Protein AF-A0A524PWJ3-F1 (afdb_monomer_lite)

Radius of gyration: 21.87 Å; chains: 1; bounding box: 54×39×47 Å

pLDDT: mean 86.95, std 14.65, range [44.66, 98.62]

Structure (mmCIF, N/CA/C/O backbone):
data_AF-A0A524PWJ3-F1
#
_entry.id   AF-A0A524PWJ3-F1
#
loop_
_atom_site.group_PDB
_atom_site.id
_atom_site.type_symbol
_atom_site.label_atom_id
_atom_site.label_alt_id
_atom_site.label_comp_id
_atom_site.label_asym_id
_atom_site.label_entity_id
_atom_site.label_seq_id
_atom_site.pdbx_PDB_ins_code
_atom_site.Cartn_x
_atom_site.Cartn_y
_atom_site.Cartn_z
_atom_site.occupancy
_atom_site.B_iso_or_equiv
_atom_site.auth_seq_id
_atom_site.auth_comp_id
_atom_site.auth_asym_id
_atom_site.auth_atom_id
_atom_site.pdbx_PDB_model_num
ATOM 1 N N . MET A 1 1 ? 40.128 -27.915 -6.429 1.00 51.34 1 MET A N 1
ATOM 2 C CA . MET A 1 1 ? 39.647 -26.711 -7.150 1.00 51.34 1 MET A CA 1
ATOM 3 C C . MET A 1 1 ? 38.345 -27.078 -7.857 1.00 51.34 1 MET A C 1
ATOM 5 O O . MET A 1 1 ? 38.313 -28.138 -8.468 1.00 51.34 1 MET A O 1
ATOM 9 N N . LYS A 1 2 ? 37.255 -26.304 -7.714 1.00 50.03 2 LYS A N 1
ATOM 10 C CA . LYS A 1 2 ? 35.958 -26.657 -8.335 1.00 50.03 2 LYS A CA 1
ATOM 11 C C . LYS A 1 2 ? 36.101 -26.631 -9.875 1.00 50.03 2 LYS A C 1
ATOM 13 O O . LYS A 1 2 ? 36.746 -25.709 -10.367 1.00 50.03 2 LYS A O 1
ATOM 18 N N . PRO A 1 3 ? 35.494 -27.553 -10.647 1.00 57.03 3 PRO A N 1
ATOM 19 C CA . PRO A 1 3 ? 35.676 -27.654 -12.110 1.00 57.03 3 PRO A CA 1
ATOM 20 C C . PRO A 1 3 ? 35.450 -26.336 -12.874 1.00 57.03 3 PRO A C 1
ATOM 22 O O . PRO A 1 3 ? 36.140 -26.020 -13.840 1.00 57.03 3 PRO A O 1
ATOM 25 N N . ILE A 1 4 ? 34.529 -25.513 -12.368 1.00 59.56 4 ILE A N 1
ATOM 26 C CA . ILE A 1 4 ? 34.172 -24.189 -12.893 1.00 59.56 4 ILE A CA 1
ATOM 27 C C . ILE A 1 4 ? 35.329 -23.176 -12.803 1.00 59.56 4 ILE A C 1
ATOM 29 O O . ILE A 1 4 ? 35.424 -22.276 -13.634 1.00 59.56 4 ILE A O 1
ATOM 33 N N . GLU A 1 5 ? 36.217 -23.290 -11.815 1.00 59.16 5 GLU A N 1
ATOM 34 C CA . GLU A 1 5 ? 37.383 -22.403 -11.683 1.00 59.16 5 GLU A CA 1
ATOM 35 C C . GLU A 1 5 ? 38.466 -22.702 -12.723 1.00 59.16 5 GLU A C 1
ATOM 37 O O . GLU A 1 5 ? 39.086 -21.778 -13.246 1.00 59.16 5 GLU A O 1
ATOM 42 N N . MET A 1 6 ? 38.645 -23.974 -13.085 1.00 60.97 6 MET A N 1
ATOM 43 C CA . MET A 1 6 ? 39.645 -24.389 -14.070 1.00 60.97 6 MET A CA 1
ATOM 44 C C . MET A 1 6 ? 39.285 -23.899 -15.481 1.00 60.97 6 MET A C 1
ATOM 46 O O . MET A 1 6 ? 40.143 -23.397 -16.208 1.00 60.97 6 MET A O 1
ATOM 50 N N . ALA A 1 7 ? 37.998 -23.956 -15.840 1.00 62.03 7 ALA A N 1
ATOM 51 C CA . ALA A 1 7 ? 37.494 -23.494 -17.134 1.00 62.03 7 ALA A CA 1
ATOM 52 C C . ALA A 1 7 ? 37.661 -21.973 -17.334 1.00 62.03 7 ALA A C 1
ATOM 54 O O . ALA A 1 7 ? 37.952 -21.511 -18.436 1.00 62.03 7 ALA A O 1
ATOM 55 N N . LYS A 1 8 ? 37.560 -21.173 -16.262 1.00 57.22 8 LYS A N 1
ATOM 56 C CA . LYS A 1 8 ? 37.677 -19.699 -16.308 1.00 57.22 8 LYS A CA 1
ATOM 57 C C . LYS A 1 8 ? 39.069 -19.183 -16.688 1.00 57.22 8 LYS A C 1
ATOM 59 O O . LYS A 1 8 ? 39.196 -17.993 -16.993 1.00 57.22 8 LYS A O 1
ATOM 64 N N . ARG A 1 9 ? 40.094 -20.042 -16.646 1.00 64.56 9 ARG A N 1
ATOM 65 C CA . ARG A 1 9 ? 41.490 -19.711 -16.973 1.00 64.56 9 ARG A CA 1
ATOM 66 C C . ARG A 1 9 ? 41.766 -19.699 -18.480 1.00 64.56 9 ARG A C 1
ATOM 68 O O . ARG A 1 9 ? 42.665 -18.987 -18.910 1.00 64.56 9 ARG A O 1
ATOM 75 N N . PHE A 1 10 ? 40.968 -20.426 -19.262 1.00 75.81 10 PHE A N 1
ATOM 76 C CA . PHE A 1 10 ? 41.132 -20.567 -20.714 1.00 75.81 10 PHE A CA 1
ATOM 77 C C . PHE A 1 10 ? 40.138 -19.728 -21.531 1.00 75.81 10 PHE A C 1
ATOM 79 O O . PHE A 1 10 ? 40.238 -19.675 -22.752 1.00 75.81 10 PHE A O 1
ATOM 86 N N . VAL A 1 11 ? 39.191 -19.043 -20.879 1.00 72.12 11 VAL A N 1
ATOM 87 C CA . VAL A 1 11 ? 38.227 -18.167 -21.559 1.00 72.12 11 VAL A CA 1
ATOM 88 C C . VAL A 1 11 ? 38.820 -16.760 -21.717 1.00 72.12 11 VAL A C 1
ATOM 90 O O . VAL A 1 11 ? 39.144 -16.128 -20.703 1.00 72.12 11 VAL A O 1
ATOM 93 N N . PRO A 1 12 ? 38.919 -16.222 -22.950 1.00 82.12 12 PRO A N 1
ATOM 94 C CA . PRO A 1 12 ? 39.394 -14.867 -23.198 1.00 82.12 12 PRO A CA 1
ATOM 95 C C . PRO A 1 12 ? 38.648 -13.833 -22.353 1.00 82.12 12 PRO A C 1
ATOM 97 O O . PRO A 1 12 ? 37.421 -13.864 -22.225 1.00 82.12 12 PRO A O 1
ATOM 100 N N . ARG A 1 13 ? 39.394 -12.873 -21.797 1.00 70.00 13 ARG A N 1
ATOM 101 C CA . ARG A 1 13 ? 38.875 -11.827 -20.903 1.00 70.00 13 ARG A CA 1
ATOM 102 C C . ARG A 1 13 ? 37.600 -11.124 -21.424 1.00 70.00 13 ARG A C 1
ATOM 104 O O . ARG A 1 13 ? 36.682 -10.997 -20.615 1.00 70.00 13 ARG A O 1
ATOM 111 N N . PRO A 1 14 ? 37.466 -10.732 -22.712 1.00 72.44 14 PRO A N 1
ATOM 112 C CA . PRO A 1 14 ? 36.233 -10.106 -23.207 1.00 72.44 14 PRO A CA 1
ATOM 113 C C . PRO A 1 14 ? 35.028 -11.061 -23.211 1.00 72.44 14 PRO A C 1
ATOM 115 O O . PRO A 1 14 ? 33.937 -10.663 -22.808 1.00 72.44 14 PRO A O 1
ATOM 118 N N . ILE A 1 15 ? 35.230 -12.337 -23.556 1.00 74.75 15 ILE A N 1
ATOM 119 C CA . ILE A 1 15 ? 34.180 -13.370 -23.533 1.00 74.75 15 ILE A CA 1
ATOM 120 C C . ILE A 1 15 ? 33.740 -13.639 -22.094 1.00 74.75 15 ILE A C 1
ATOM 122 O O . ILE A 1 15 ? 32.549 -13.716 -21.813 1.00 74.75 15 ILE A O 1
ATOM 126 N N . ARG A 1 16 ? 34.686 -13.699 -21.151 1.00 69.62 16 ARG A N 1
ATOM 127 C CA . ARG A 1 16 ? 34.387 -13.862 -19.722 1.00 69.62 16 ARG A CA 1
ATOM 128 C C . ARG A 1 16 ? 33.617 -12.670 -19.153 1.00 69.62 16 ARG A C 1
ATOM 130 O O . ARG A 1 16 ? 32.727 -12.865 -18.333 1.00 69.62 16 ARG A O 1
ATOM 137 N N . VAL A 1 17 ? 33.951 -11.445 -19.565 1.00 69.12 17 VAL A N 1
ATOM 138 C CA . VAL A 1 17 ? 33.231 -10.229 -19.155 1.00 69.12 17 VAL A CA 1
AT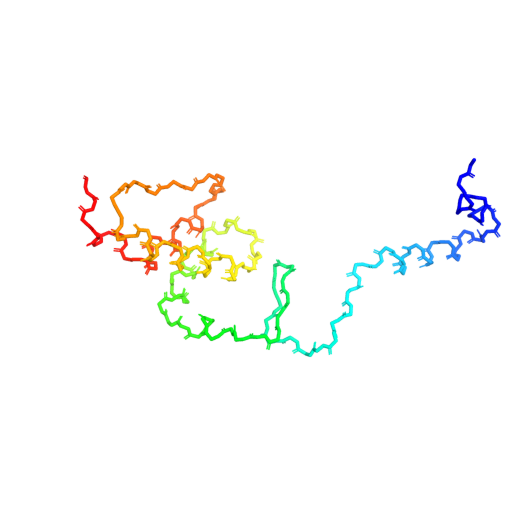OM 139 C C . VAL A 1 17 ? 31.815 -10.229 -19.721 1.00 69.12 17 VAL A C 1
ATOM 141 O O . VAL A 1 17 ? 30.887 -9.979 -18.963 1.00 69.12 17 VAL A O 1
ATOM 144 N N . LEU A 1 18 ? 31.627 -10.567 -20.999 1.00 72.12 18 LEU A N 1
ATOM 145 C CA . LEU A 1 18 ? 30.303 -10.642 -21.622 1.00 72.12 18 LEU A CA 1
ATOM 146 C C . LEU A 1 18 ? 29.449 -11.768 -21.025 1.00 72.12 18 LEU A C 1
ATOM 148 O O . LEU A 1 18 ? 28.308 -11.526 -20.645 1.00 72.12 18 LEU A O 1
ATOM 152 N N . ALA A 1 19 ? 30.017 -12.965 -20.865 1.00 69.38 19 ALA A N 1
ATOM 153 C CA . ALA A 1 19 ? 29.355 -14.094 -20.226 1.00 69.38 19 ALA A CA 1
ATOM 154 C C . ALA A 1 19 ? 28.982 -13.758 -18.782 1.00 69.38 19 ALA A C 1
ATOM 156 O O . ALA A 1 19 ? 27.846 -13.980 -18.408 1.00 69.38 19 ALA A O 1
ATOM 157 N N . ASN A 1 20 ? 29.868 -13.137 -17.995 1.00 61.34 20 ASN A N 1
ATOM 158 C CA . ASN A 1 20 ? 29.518 -12.654 -16.658 1.00 61.34 20 ASN A CA 1
ATOM 159 C C . ASN A 1 20 ? 28.485 -11.526 -16.700 1.00 61.34 20 ASN A C 1
ATOM 161 O O . ASN A 1 20 ? 27.695 -11.430 -15.782 1.00 61.34 20 ASN A O 1
ATOM 165 N N . LYS A 1 21 ? 28.456 -10.667 -17.721 1.00 62.34 21 LYS A N 1
ATOM 166 C CA . LYS A 1 21 ? 27.448 -9.602 -17.851 1.00 62.34 21 LYS A CA 1
ATOM 167 C C . LYS A 1 21 ? 26.069 -10.170 -18.210 1.00 62.34 21 LYS A C 1
ATOM 169 O O . LYS A 1 21 ? 25.071 -9.629 -17.756 1.00 62.34 21 LYS A O 1
ATOM 174 N N . LEU A 1 22 ? 26.029 -11.274 -18.960 1.00 64.88 22 LEU A N 1
ATOM 175 C CA . LEU A 1 22 ? 24.824 -12.040 -19.295 1.00 64.88 22 LEU A CA 1
ATOM 176 C C . LEU A 1 22 ? 24.385 -12.959 -18.139 1.00 64.88 22 LEU A C 1
ATOM 178 O O . LEU A 1 22 ? 23.216 -12.967 -17.782 1.00 64.88 22 LEU A O 1
ATOM 182 N N . LEU A 1 23 ? 25.311 -13.662 -17.485 1.00 61.75 23 LEU A N 1
ATOM 183 C CA . LEU A 1 23 ? 25.065 -14.521 -16.316 1.00 61.75 23 LEU A CA 1
ATOM 184 C C . LEU A 1 23 ? 24.768 -13.717 -15.040 1.00 61.75 23 LEU A C 1
ATOM 186 O O . LEU A 1 23 ? 23.982 -14.168 -14.217 1.00 61.75 23 LEU A O 1
ATOM 190 N N . ASN A 1 24 ? 25.355 -12.525 -14.880 1.00 55.88 24 ASN A N 1
ATOM 191 C CA . ASN A 1 24 ? 25.012 -11.564 -13.821 1.00 55.88 24 ASN A CA 1
ATOM 192 C C . ASN A 1 24 ? 23.929 -10.577 -14.263 1.00 55.88 24 ASN A C 1
ATOM 194 O O . ASN A 1 24 ? 23.620 -9.641 -13.518 1.00 55.88 24 ASN A O 1
ATOM 198 N N . SER A 1 25 ? 23.353 -10.739 -15.458 1.00 56.56 25 SER A N 1
ATOM 199 C CA . SER A 1 25 ? 22.150 -9.988 -15.770 1.00 56.56 25 SER A CA 1
ATOM 200 C C . SER A 1 25 ? 21.068 -10.509 -14.828 1.00 56.56 25 SER A C 1
ATOM 202 O O . SER A 1 25 ? 20.746 -11.693 -14.810 1.00 56.56 25 SER A O 1
ATOM 204 N N . ARG A 1 26 ? 20.502 -9.624 -14.002 1.00 68.44 26 ARG A N 1
ATOM 205 C CA . ARG A 1 26 ? 19.317 -9.906 -13.171 1.00 68.44 26 ARG A CA 1
ATOM 206 C C . ARG A 1 26 ? 18.062 -10.112 -14.036 1.00 68.44 26 ARG A C 1
ATOM 208 O O . ARG A 1 26 ? 16.954 -9.816 -13.598 1.00 68.44 26 ARG A O 1
ATOM 215 N N . LEU A 1 27 ? 18.241 -10.548 -15.281 1.00 71.56 27 LEU A N 1
ATOM 216 C CA . LEU A 1 27 ? 17.186 -10.779 -16.236 1.00 71.56 27 LEU A CA 1
ATOM 217 C C . LEU A 1 27 ? 16.403 -11.998 -15.760 1.00 71.56 27 LEU A C 1
ATOM 219 O O . LEU A 1 27 ? 16.899 -13.123 -15.763 1.00 71.56 27 LEU A O 1
ATOM 223 N N . ARG A 1 28 ? 15.175 -11.753 -15.311 1.00 74.06 28 ARG A N 1
ATOM 224 C CA . ARG A 1 28 ? 14.206 -12.803 -15.023 1.00 74.06 28 ARG A CA 1
ATOM 225 C C . ARG A 1 28 ? 13.194 -12.816 -16.154 1.00 74.06 28 ARG A C 1
ATOM 227 O O . ARG A 1 28 ? 12.579 -11.794 -16.439 1.00 74.06 28 ARG A O 1
ATOM 234 N N . ILE A 1 29 ? 13.054 -13.967 -16.800 1.00 82.56 29 ILE A N 1
ATOM 235 C CA . ILE A 1 29 ? 12.025 -14.194 -17.811 1.00 82.56 29 ILE A CA 1
ATOM 236 C C . ILE A 1 29 ? 10.767 -14.643 -17.069 1.00 82.56 29 ILE A C 1
ATOM 238 O O . ILE A 1 29 ? 10.811 -15.619 -16.319 1.00 82.56 29 ILE A O 1
ATOM 242 N N . LEU A 1 30 ? 9.666 -13.918 -17.251 1.00 84.69 30 LEU A N 1
ATOM 243 C CA . LEU A 1 30 ? 8.354 -14.328 -16.758 1.00 84.69 30 LEU A CA 1
ATOM 244 C C . LEU A 1 30 ? 7.648 -15.130 -17.860 1.00 84.69 30 LEU A C 1
ATOM 246 O O . LEU A 1 30 ? 7.631 -14.676 -19.003 1.00 84.69 30 LEU A O 1
ATOM 250 N N . PRO A 1 31 ? 7.047 -16.293 -17.553 1.00 88.94 31 PRO A N 1
ATOM 251 C CA . PRO A 1 31 ? 6.341 -17.103 -18.548 1.00 88.94 31 PRO A CA 1
ATOM 252 C C . PRO A 1 31 ? 4.947 -16.549 -18.904 1.00 88.94 31 PRO A C 1
ATOM 254 O O . PRO A 1 31 ? 4.187 -17.208 -19.605 1.00 88.94 31 PRO A O 1
ATOM 257 N N . PHE A 1 32 ? 4.595 -15.359 -18.410 1.00 88.81 32 PHE A N 1
ATOM 258 C CA . PHE A 1 32 ? 3.310 -14.692 -18.612 1.00 88.81 32 PHE A CA 1
ATOM 259 C C . PHE A 1 32 ? 3.491 -13.163 -18.640 1.00 88.81 32 PHE A C 1
ATOM 261 O O . PHE A 1 32 ? 4.448 -12.653 -18.045 1.00 88.81 32 PHE A O 1
ATOM 268 N N . PRO A 1 33 ? 2.573 -12.412 -19.277 1.00 90.00 33 PRO A N 1
ATOM 269 C CA . PRO A 1 33 ? 2.523 -10.960 -19.144 1.00 90.00 33 PRO A CA 1
ATOM 270 C C . PRO A 1 33 ? 2.000 -10.584 -17.743 1.00 90.00 33 PRO A C 1
ATOM 272 O O . PRO A 1 33 ? 0.887 -10.976 -17.389 1.00 90.00 33 PRO A O 1
ATOM 275 N N . PRO A 1 34 ? 2.774 -9.871 -16.906 1.00 93.56 34 PRO A N 1
ATOM 276 C CA . PRO A 1 34 ? 2.321 -9.518 -15.567 1.00 93.56 34 PRO A CA 1
ATOM 277 C C . PRO A 1 34 ? 1.279 -8.393 -15.609 1.00 93.56 34 PRO A C 1
ATOM 279 O O . PRO A 1 34 ? 1.445 -7.417 -16.338 1.00 93.56 34 PRO A O 1
ATOM 282 N N . VAL A 1 35 ? 0.253 -8.494 -14.763 1.00 94.75 35 VAL A N 1
ATOM 283 C CA . VAL A 1 35 ? -0.690 -7.392 -14.491 1.00 94.75 35 VAL A CA 1
ATOM 284 C C . VAL A 1 35 ? -0.165 -6.456 -13.396 1.00 94.75 35 VAL A C 1
ATOM 286 O O . VAL A 1 35 ? -0.507 -5.279 -13.359 1.00 94.75 35 VAL A O 1
ATOM 289 N N . TYR A 1 36 ? 0.737 -6.953 -12.542 1.00 95.88 36 TYR A N 1
ATOM 290 C CA . TYR A 1 36 ? 1.462 -6.177 -11.537 1.00 95.88 36 TYR A CA 1
ATOM 291 C C . TYR A 1 36 ? 2.965 -6.444 -11.651 1.00 95.88 36 TYR A C 1
ATOM 293 O O . TYR A 1 36 ? 3.364 -7.605 -11.714 1.00 95.88 36 TYR A O 1
ATOM 301 N N . CYS A 1 37 ? 3.803 -5.400 -11.636 1.00 94.25 37 CYS A N 1
ATOM 302 C CA . CYS A 1 37 ? 5.266 -5.529 -11.646 1.00 94.25 37 CYS A CA 1
ATOM 303 C C . CYS A 1 37 ? 5.949 -4.341 -10.945 1.00 94.25 37 CYS A C 1
ATOM 305 O O . CYS A 1 37 ? 6.280 -3.341 -11.585 1.00 94.25 37 CYS A O 1
ATOM 307 N N . GLN A 1 38 ? 6.158 -4.432 -9.630 1.00 94.12 38 GLN A N 1
ATOM 308 C CA . GLN A 1 38 ? 6.818 -3.396 -8.821 1.00 94.12 38 GLN A CA 1
ATOM 309 C C . GLN A 1 38 ? 7.521 -4.017 -7.609 1.00 94.12 38 GLN A C 1
ATOM 311 O O . GLN A 1 38 ? 7.136 -5.091 -7.156 1.00 94.12 38 GLN A O 1
ATOM 316 N N . ASP A 1 39 ? 8.524 -3.324 -7.059 1.00 92.00 39 ASP A N 1
ATOM 317 C CA . ASP A 1 39 ? 9.180 -3.686 -5.787 1.00 92.00 39 ASP A CA 1
ATOM 318 C C . ASP A 1 39 ? 9.672 -5.146 -5.720 1.00 92.00 39 ASP A C 1
ATOM 320 O O . ASP A 1 39 ? 9.521 -5.845 -4.723 1.00 92.00 39 ASP A O 1
ATOM 324 N N . GLY A 1 40 ? 10.219 -5.649 -6.831 1.00 90.44 40 GLY A N 1
ATOM 325 C CA . GLY A 1 40 ? 10.714 -7.026 -6.916 1.00 90.44 40 GLY A CA 1
ATOM 326 C C . GLY A 1 40 ? 9.629 -8.108 -6.974 1.00 90.44 40 GLY A C 1
ATOM 327 O O . GLY A 1 40 ? 9.975 -9.289 -6.967 1.00 90.44 40 GLY A O 1
ATOM 328 N N . LEU A 1 41 ? 8.351 -7.735 -7.082 1.00 92.81 41 LEU A N 1
ATOM 329 C CA . LEU A 1 41 ? 7.223 -8.646 -7.250 1.00 92.81 41 LEU A CA 1
ATOM 330 C C . LEU A 1 41 ? 6.567 -8.449 -8.620 1.00 92.81 41 LEU A C 1
ATOM 332 O O . LEU A 1 41 ? 6.193 -7.335 -8.988 1.00 92.81 41 LEU A O 1
ATOM 336 N N . ALA A 1 42 ? 6.368 -9.555 -9.336 1.00 94.00 42 ALA A N 1
ATOM 337 C CA . ALA A 1 42 ? 5.540 -9.605 -10.531 1.00 94.00 42 ALA A CA 1
ATOM 338 C C . ALA A 1 42 ? 4.460 -10.683 -10.389 1.00 94.00 42 ALA A C 1
ATOM 340 O O . ALA A 1 42 ? 4.741 -11.772 -9.889 1.00 94.00 42 ALA A O 1
ATOM 341 N N . SER A 1 43 ? 3.237 -10.385 -10.824 1.00 92.75 43 SER A N 1
ATOM 342 C CA . SER A 1 43 ? 2.093 -11.297 -10.735 1.00 92.75 43 SER A CA 1
ATOM 343 C C . SER A 1 43 ? 1.198 -11.162 -11.964 1.00 92.75 43 SER A C 1
ATOM 345 O O . SER A 1 43 ? 0.995 -10.058 -12.467 1.00 92.75 43 SER A O 1
ATOM 347 N N . GLY A 1 44 ? 0.669 -12.290 -12.441 1.00 95.19 44 GLY A N 1
ATOM 348 C CA . GLY A 1 44 ? -0.422 -12.351 -13.421 1.00 95.19 44 GLY A CA 1
ATOM 349 C C . GLY A 1 44 ? -1.807 -12.445 -12.766 1.00 95.19 44 GLY A C 1
ATOM 350 O O . GLY A 1 44 ? -2.808 -12.544 -13.466 1.00 95.19 44 GLY A O 1
ATOM 351 N N . HIS A 1 45 ? -1.868 -12.455 -11.431 1.00 94.31 45 HIS A N 1
ATOM 352 C CA . HIS A 1 45 ? -3.104 -12.563 -10.654 1.00 94.31 45 HIS A CA 1
ATOM 353 C C . HIS A 1 45 ? -3.678 -11.196 -10.282 1.00 94.31 45 HIS A C 1
ATOM 355 O O . HIS A 1 45 ? -2.995 -10.182 -10.391 1.00 94.31 45 HIS A O 1
ATOM 361 N N . ASN A 1 46 ? -4.920 -11.205 -9.789 1.00 94.44 46 ASN A N 1
ATOM 362 C CA . ASN A 1 46 ? -5.693 -10.016 -9.451 1.00 94.44 46 ASN A CA 1
ATOM 363 C C . ASN A 1 46 ? -4.887 -8.941 -8.693 1.00 94.44 46 ASN A C 1
ATOM 365 O O . ASN A 1 46 ? -4.250 -9.222 -7.675 1.00 94.44 46 ASN A O 1
ATOM 369 N N . CYS A 1 47 ? -4.981 -7.702 -9.173 1.00 96.00 47 CYS A N 1
ATOM 370 C CA . CYS A 1 47 ? -4.403 -6.512 -8.559 1.00 96.00 47 CYS A CA 1
ATOM 371 C C . CYS A 1 47 ? -5.412 -5.352 -8.455 1.00 96.00 47 CYS A C 1
ATOM 373 O O . CYS A 1 47 ? -5.003 -4.192 -8.402 1.00 96.00 47 CYS A O 1
ATOM 375 N N . ASP A 1 48 ? -6.716 -5.650 -8.387 1.00 97.00 48 ASP A N 1
ATOM 376 C CA . ASP A 1 48 ? -7.799 -4.653 -8.315 1.00 97.00 48 ASP A CA 1
ATOM 377 C C . ASP A 1 48 ? -7.671 -3.673 -7.141 1.00 97.00 48 ASP A C 1
ATOM 379 O O . ASP A 1 48 ? -8.197 -2.564 -7.199 1.00 97.00 48 ASP A O 1
ATOM 383 N N . PHE A 1 49 ? -6.917 -4.029 -6.094 1.00 96.50 49 PHE A N 1
ATOM 384 C CA . PHE A 1 49 ? -6.613 -3.125 -4.983 1.00 96.50 49 PHE A CA 1
ATOM 385 C C . PHE A 1 49 ? -5.939 -1.818 -5.434 1.00 96.50 49 PHE A C 1
ATOM 387 O O . PHE A 1 49 ? -6.060 -0.807 -4.748 1.00 96.50 49 PHE A O 1
ATOM 394 N N . LEU A 1 50 ? -5.261 -1.803 -6.589 1.00 96.56 50 LEU A N 1
ATOM 395 C CA . LEU A 1 50 ? -4.708 -0.581 -7.184 1.00 96.56 50 LEU A CA 1
ATOM 396 C C . LEU A 1 50 ? -5.792 0.426 -7.600 1.00 96.56 50 LEU A C 1
ATOM 398 O O . LEU A 1 50 ? -5.509 1.619 -7.708 1.00 96.56 50 LEU A O 1
ATOM 402 N N . HIS A 1 51 ? -7.017 -0.043 -7.836 1.00 96.94 51 HIS A N 1
ATOM 403 C CA . HIS A 1 51 ? -8.171 0.770 -8.220 1.00 96.94 51 HIS A CA 1
ATOM 404 C C . HIS A 1 51 ? -9.086 1.109 -7.033 1.00 96.94 51 HIS A C 1
ATOM 406 O O . HIS A 1 51 ? -10.018 1.905 -7.180 1.00 96.94 51 HIS A O 1
ATOM 412 N N . ASP A 1 52 ? -8.821 0.551 -5.850 1.00 98.12 52 ASP A N 1
ATOM 413 C CA . ASP A 1 52 ? -9.542 0.895 -4.630 1.00 98.12 52 ASP A CA 1
ATOM 414 C C . ASP A 1 52 ? -9.222 2.343 -4.223 1.00 98.12 52 ASP A C 1
ATOM 416 O O . ASP A 1 52 ? -8.078 2.708 -3.942 1.00 98.12 52 ASP A O 1
ATOM 420 N N . LYS A 1 53 ? -10.255 3.192 -4.181 1.00 98.31 53 LYS A N 1
ATOM 421 C CA . LYS A 1 53 ? -10.109 4.623 -3.876 1.00 98.31 53 LYS A CA 1
ATOM 422 C C . LYS A 1 53 ? -9.622 4.878 -2.447 1.00 98.31 53 LYS A C 1
ATOM 424 O O . LYS A 1 53 ? -8.872 5.832 -2.232 1.00 98.31 53 LYS A O 1
ATOM 429 N N . LYS A 1 54 ? -10.038 4.053 -1.479 1.00 97.88 54 LYS A N 1
ATOM 430 C CA . LYS A 1 54 ? -9.620 4.167 -0.076 1.00 97.88 54 LYS A CA 1
ATOM 431 C C . LYS A 1 54 ? -8.138 3.826 0.049 1.00 97.88 54 LYS A C 1
ATOM 433 O O . LYS A 1 54 ? -7.384 4.587 0.658 1.00 97.88 54 LYS A O 1
ATOM 438 N N . PHE A 1 55 ? -7.711 2.735 -0.585 1.00 98.56 55 PHE A N 1
ATOM 439 C CA . PHE A 1 55 ? -6.306 2.348 -0.646 1.00 98.56 55 PHE A CA 1
ATOM 440 C C . PHE A 1 55 ? -5.460 3.402 -1.358 1.00 98.56 55 PHE A C 1
ATOM 442 O O . PHE A 1 55 ? -4.455 3.838 -0.802 1.00 98.56 55 PHE A O 1
ATOM 449 N N . ALA A 1 56 ? -5.878 3.865 -2.538 1.00 98.50 56 ALA A N 1
ATOM 450 C CA . ALA A 1 56 ? -5.135 4.860 -3.307 1.00 98.50 56 ALA A CA 1
ATOM 451 C C . ALA A 1 56 ? -4.918 6.163 -2.516 1.00 98.50 56 ALA A C 1
ATOM 453 O O . ALA A 1 56 ? -3.810 6.703 -2.506 1.00 98.50 56 ALA A O 1
ATOM 454 N N . ALA A 1 57 ? -5.944 6.644 -1.806 1.00 98.56 57 ALA A N 1
ATOM 455 C CA . ALA A 1 57 ? -5.841 7.839 -0.970 1.00 98.56 57 ALA A CA 1
ATOM 456 C C . ALA A 1 57 ? -4.881 7.642 0.216 1.00 98.56 57 ALA A C 1
ATOM 458 O O . ALA A 1 57 ? -4.007 8.480 0.451 1.00 98.56 57 ALA A O 1
ATOM 459 N N . ALA A 1 58 ? -5.007 6.525 0.938 1.00 98.50 58 ALA A N 1
ATOM 460 C CA . ALA A 1 58 ? -4.134 6.205 2.063 1.00 98.50 58 ALA A CA 1
ATOM 461 C C . ALA A 1 58 ? -2.674 6.003 1.623 1.00 98.50 58 ALA A C 1
ATOM 463 O O . ALA A 1 58 ? -1.751 6.539 2.241 1.00 98.50 58 ALA A O 1
ATOM 464 N N . TYR A 1 59 ? -2.467 5.282 0.518 1.00 98.62 59 TYR A N 1
ATOM 465 C CA . TYR A 1 59 ? -1.151 5.028 -0.055 1.00 98.62 59 TYR A CA 1
ATOM 466 C C . TYR A 1 59 ? -0.477 6.318 -0.517 1.00 98.62 59 TYR A C 1
ATOM 468 O O . TYR A 1 59 ? 0.704 6.509 -0.242 1.00 98.62 59 TYR A O 1
ATOM 476 N N . LYS A 1 60 ? -1.215 7.231 -1.165 1.00 98.56 60 LYS A N 1
ATOM 477 C CA . LYS A 1 60 ? -0.683 8.539 -1.570 1.00 98.56 60 LYS A CA 1
ATOM 478 C C . LYS A 1 60 ? -0.117 9.301 -0.371 1.00 98.56 60 LYS A C 1
ATOM 480 O O . LYS A 1 60 ? 1.025 9.746 -0.435 1.00 98.56 60 LYS A O 1
ATOM 485 N N . ALA A 1 61 ? -0.870 9.379 0.727 1.00 98.38 61 ALA A N 1
ATOM 486 C CA . ALA A 1 61 ? -0.415 10.053 1.943 1.00 98.38 61 ALA A CA 1
ATOM 487 C C . ALA A 1 61 ? 0.871 9.418 2.504 1.00 98.38 61 ALA A C 1
ATOM 489 O O . ALA A 1 61 ? 1.822 10.120 2.840 1.00 98.38 61 ALA A O 1
ATOM 490 N N . GLY A 1 62 ? 0.935 8.085 2.560 1.00 98.38 62 GLY A N 1
ATOM 491 C CA . GLY A 1 62 ? 2.138 7.379 3.000 1.00 98.38 62 GLY A CA 1
ATOM 492 C C . GLY A 1 62 ? 3.332 7.537 2.056 1.00 98.38 62 GLY A C 1
ATOM 493 O O . GLY A 1 62 ? 4.462 7.706 2.514 1.00 98.38 62 GLY A O 1
ATOM 494 N N . PHE A 1 63 ? 3.106 7.518 0.744 1.00 98.38 63 PHE A N 1
ATOM 495 C CA . PHE A 1 63 ? 4.150 7.672 -0.270 1.00 98.38 63 PHE A CA 1
ATOM 496 C C . PHE A 1 63 ? 4.782 9.069 -0.234 1.00 98.38 63 PHE A C 1
ATOM 498 O O . PHE A 1 63 ? 6.002 9.191 -0.346 1.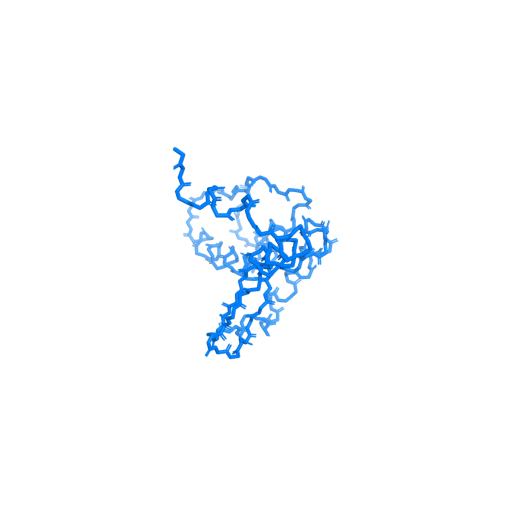00 98.38 63 PHE A O 1
ATOM 505 N N . GLU A 1 64 ? 3.984 10.109 0.019 1.00 98.38 64 GLU A N 1
ATOM 506 C CA . GLU A 1 64 ? 4.441 11.504 0.131 1.00 98.38 64 GLU A CA 1
ATOM 507 C C . GLU A 1 64 ? 5.415 11.745 1.293 1.00 98.38 64 GLU A C 1
ATOM 509 O O . GLU A 1 64 ? 6.205 12.687 1.249 1.00 98.38 64 GLU A O 1
ATOM 514 N N . THR A 1 65 ? 5.466 10.847 2.284 1.00 98.12 65 THR A N 1
ATOM 515 C CA . THR A 1 65 ? 6.520 10.870 3.318 1.00 98.12 65 THR A CA 1
ATOM 516 C C . THR A 1 65 ? 7.922 10.622 2.743 1.00 98.12 65 THR A C 1
ATOM 518 O O . THR A 1 65 ? 8.926 10.894 3.404 1.00 98.12 65 THR A O 1
ATOM 521 N N . ASN A 1 66 ? 8.010 10.083 1.521 1.00 97.31 66 ASN A N 1
ATOM 522 C CA . ASN A 1 66 ? 9.234 9.636 0.862 1.00 97.31 66 ASN A CA 1
ATOM 523 C C . ASN A 1 66 ? 10.003 8.551 1.650 1.00 97.31 66 ASN A C 1
ATOM 525 O O . ASN A 1 66 ? 11.223 8.428 1.538 1.00 97.31 66 ASN A O 1
ATOM 529 N N . SER A 1 67 ? 9.297 7.734 2.444 1.00 96.50 67 SER A N 1
ATOM 530 C CA . SER A 1 67 ? 9.889 6.615 3.204 1.00 96.50 67 SER A CA 1
ATOM 531 C C . SER A 1 67 ? 10.511 5.528 2.320 1.00 96.50 67 SER A C 1
ATOM 533 O O . SER A 1 67 ? 11.381 4.787 2.772 1.00 96.50 67 SER A O 1
ATOM 535 N N . SER A 1 68 ? 10.069 5.419 1.064 1.00 93.31 68 SER A N 1
ATOM 536 C CA . SER A 1 68 ? 10.557 4.441 0.087 1.00 93.31 68 SER A CA 1
ATOM 537 C C . SER A 1 68 ? 11.502 5.038 -0.963 1.00 93.31 68 SER A C 1
ATOM 539 O O . SER A 1 68 ? 11.779 4.380 -1.962 1.00 93.31 68 SER A O 1
ATOM 541 N N . ALA A 1 69 ? 11.999 6.267 -0.761 1.00 94.44 69 ALA A N 1
ATOM 542 C CA . ALA A 1 69 ? 12.904 6.952 -1.693 1.00 94.44 69 ALA A CA 1
ATOM 543 C C . ALA A 1 69 ? 12.390 6.950 -3.152 1.00 94.44 69 ALA A C 1
ATOM 545 O O . ALA A 1 69 ? 13.131 6.664 -4.091 1.00 94.44 69 ALA A O 1
ATOM 546 N N . GLY A 1 70 ? 11.092 7.212 -3.334 1.00 93.69 70 GLY A N 1
ATOM 547 C CA . GLY A 1 70 ? 10.422 7.208 -4.638 1.00 93.69 70 GLY A CA 1
ATOM 548 C C . GLY A 1 70 ? 10.085 5.824 -5.212 1.00 93.69 70 GLY A C 1
ATOM 549 O O . GLY A 1 70 ? 9.436 5.749 -6.252 1.00 93.69 70 GLY A O 1
ATOM 550 N N . VAL A 1 71 ? 10.463 4.722 -4.556 1.00 95.38 71 VAL A N 1
ATOM 551 C CA . VAL A 1 71 ? 10.084 3.369 -4.992 1.00 95.38 71 VAL A CA 1
ATOM 552 C C . VAL A 1 71 ? 8.633 3.089 -4.607 1.00 95.38 71 VAL A C 1
ATOM 554 O O . VAL A 1 71 ? 8.248 3.215 -3.443 1.00 95.38 71 VAL A O 1
ATOM 557 N N . HIS A 1 72 ? 7.818 2.677 -5.575 1.00 96.69 72 HIS A N 1
ATOM 558 C CA . HIS A 1 72 ? 6.451 2.239 -5.312 1.00 96.69 72 HIS A CA 1
ATOM 559 C C . HIS A 1 72 ? 6.423 0.844 -4.688 1.00 96.69 72 HIS A C 1
ATOM 561 O O . HIS A 1 72 ? 7.074 -0.069 -5.181 1.00 96.69 72 HIS A O 1
ATOM 567 N N . VAL A 1 73 ? 5.643 0.688 -3.618 1.00 96.88 73 VAL A N 1
ATOM 568 C CA . VAL A 1 73 ? 5.593 -0.508 -2.753 1.00 96.88 73 VAL A CA 1
ATOM 569 C C . VAL A 1 73 ? 4.146 -0.946 -2.489 1.00 96.88 73 VAL A C 1
ATOM 571 O O . VAL A 1 73 ? 3.824 -1.467 -1.421 1.00 96.88 73 VAL A O 1
ATOM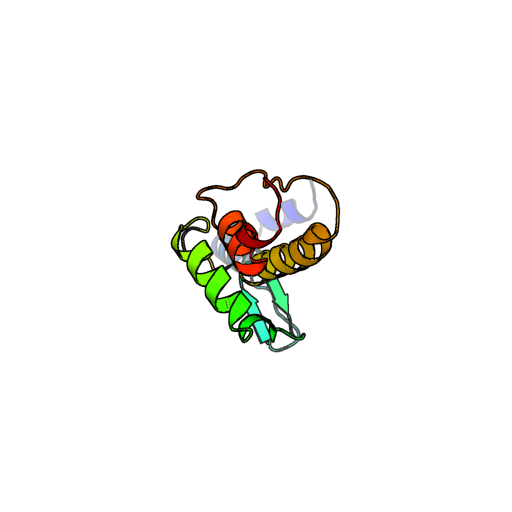 574 N N . HIS A 1 74 ? 3.260 -0.707 -3.466 1.00 98.00 74 HIS A N 1
ATOM 575 C CA . HIS A 1 74 ? 1.806 -0.858 -3.334 1.00 98.00 74 HIS A CA 1
ATOM 576 C C . HIS A 1 74 ? 1.395 -2.215 -2.760 1.00 98.00 74 HIS A C 1
ATOM 578 O O . HIS A 1 74 ? 0.584 -2.254 -1.842 1.00 98.00 74 HIS A O 1
ATOM 584 N N . TRP A 1 75 ? 1.978 -3.319 -3.240 1.00 97.75 75 TRP A N 1
ATOM 585 C CA . TRP A 1 75 ? 1.639 -4.654 -2.740 1.00 97.75 75 TRP A CA 1
ATOM 586 C C . TRP A 1 75 ? 1.899 -4.806 -1.239 1.00 97.75 75 TRP A C 1
ATOM 588 O O . TRP A 1 75 ? 1.026 -5.249 -0.498 1.00 97.75 75 TRP A O 1
ATOM 598 N N . ARG A 1 76 ? 3.079 -4.395 -0.757 1.00 96.94 76 ARG A N 1
ATOM 599 C CA . ARG A 1 76 ? 3.415 -4.492 0.672 1.00 96.94 76 ARG A CA 1
ATOM 600 C C . ARG A 1 76 ? 2.493 -3.613 1.514 1.00 96.94 76 ARG A C 1
ATOM 602 O O . ARG A 1 76 ? 2.013 -4.052 2.555 1.00 96.94 76 ARG A O 1
ATOM 609 N N . SER A 1 77 ? 2.213 -2.398 1.041 1.00 98.12 77 SER A N 1
ATOM 610 C CA . SER A 1 77 ? 1.264 -1.488 1.685 1.00 98.12 77 SER A CA 1
ATOM 611 C C . SER A 1 77 ? -0.149 -2.065 1.737 1.00 98.12 77 SER A C 1
ATOM 613 O O . SER A 1 77 ? -0.810 -1.954 2.766 1.00 98.12 77 SER A O 1
ATOM 615 N N . HIS A 1 78 ? -0.599 -2.723 0.669 1.00 98.25 78 HIS A N 1
ATOM 616 C CA . HIS A 1 78 ? -1.901 -3.381 0.617 1.00 98.25 78 HIS A CA 1
ATOM 617 C C . HIS A 1 78 ? -1.991 -4.543 1.613 1.00 98.25 78 HIS A C 1
ATOM 619 O O . HIS A 1 78 ? -2.963 -4.632 2.361 1.00 98.25 78 HIS A O 1
ATOM 625 N N . VAL A 1 79 ? -0.954 -5.381 1.695 1.00 97.81 79 VAL A N 1
ATOM 626 C CA . VAL A 1 79 ? -0.887 -6.475 2.679 1.00 97.81 79 VAL A CA 1
ATOM 627 C C . VAL A 1 79 ? -0.923 -5.937 4.112 1.00 97.81 79 VAL A C 1
ATOM 629 O O . VAL A 1 79 ? -1.664 -6.470 4.937 1.00 97.81 79 VAL A O 1
ATOM 632 N N . ALA A 1 80 ? -0.191 -4.859 4.409 1.00 98.12 80 ALA A N 1
ATOM 633 C CA . ALA A 1 80 ? -0.235 -4.218 5.725 1.00 98.12 80 ALA A CA 1
ATOM 634 C C . ALA A 1 80 ? -1.640 -3.689 6.058 1.00 98.12 80 ALA A C 1
ATOM 636 O O . ALA A 1 80 ? -2.151 -3.938 7.145 1.00 98.12 80 ALA A O 1
ATOM 637 N N . CYS A 1 81 ? -2.303 -3.040 5.098 1.00 98.38 81 CYS A N 1
ATOM 638 C CA . CYS A 1 81 ? -3.678 -2.556 5.229 1.00 98.38 81 CYS A CA 1
ATOM 639 C C . CYS A 1 81 ? -4.689 -3.689 5.471 1.00 98.38 81 CYS A C 1
ATOM 641 O O . CYS A 1 81 ? -5.579 -3.564 6.317 1.00 98.38 81 CYS A O 1
ATOM 643 N N . TRP A 1 82 ? -4.546 -4.807 4.752 1.00 98.06 82 TRP A N 1
ATOM 644 C CA . TRP A 1 82 ? -5.360 -6.007 4.943 1.00 98.06 82 TRP A CA 1
ATOM 645 C C . TRP A 1 82 ? -5.160 -6.590 6.343 1.00 98.06 82 TRP A C 1
ATOM 647 O O . TRP A 1 82 ? -6.141 -6.794 7.059 1.00 98.06 82 TRP 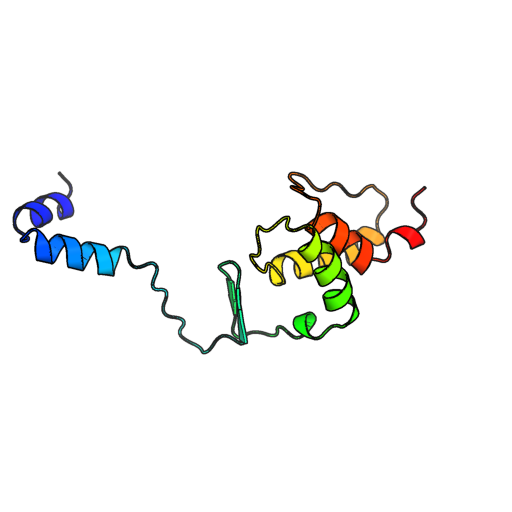A O 1
ATOM 657 N N . ALA A 1 83 ? -3.910 -6.799 6.763 1.00 98.19 83 ALA A N 1
ATOM 658 C CA . ALA A 1 83 ? -3.594 -7.333 8.084 1.00 98.19 83 ALA A CA 1
ATOM 659 C C . ALA A 1 83 ? -4.115 -6.409 9.194 1.00 98.19 83 ALA A C 1
ATOM 661 O O . ALA A 1 83 ? -4.788 -6.866 10.118 1.00 98.19 83 ALA A O 1
ATOM 662 N N . ALA A 1 84 ? -3.896 -5.101 9.052 1.00 96.75 84 ALA A N 1
ATOM 663 C CA . ALA A 1 84 ? -4.373 -4.106 9.998 1.00 96.75 84 ALA A CA 1
ATOM 664 C C . ALA A 1 84 ? -5.896 -4.124 10.125 1.00 96.75 84 ALA A C 1
ATOM 666 O O . ALA A 1 84 ? -6.408 -4.151 11.235 1.00 96.75 84 ALA A O 1
ATOM 667 N N . SER A 1 85 ? -6.627 -4.232 9.013 1.00 96.31 85 SER A N 1
ATOM 668 C CA . SER A 1 85 ? -8.098 -4.315 9.020 1.00 96.31 85 SER A CA 1
ATOM 669 C C . SER A 1 85 ? -8.642 -5.523 9.800 1.00 96.31 85 SER A C 1
ATOM 671 O O . SER A 1 85 ? -9.774 -5.490 10.285 1.00 96.31 85 SER A O 1
ATOM 673 N N . HIS A 1 86 ? -7.857 -6.597 9.926 1.00 96.75 86 HIS A N 1
ATOM 674 C CA . HIS A 1 86 ? -8.186 -7.736 10.787 1.00 96.75 86 HIS A CA 1
ATOM 675 C C . HIS A 1 86 ? -7.782 -7.464 12.238 1.00 96.75 86 HIS A C 1
ATOM 677 O O . HIS A 1 86 ? -8.579 -7.712 13.141 1.00 96.75 86 HIS A O 1
ATOM 683 N N . ALA A 1 87 ? -6.588 -6.910 12.455 1.00 95.56 87 ALA A N 1
ATOM 684 C CA . ALA A 1 87 ? -6.078 -6.567 13.780 1.00 95.56 87 ALA A CA 1
ATOM 685 C C . ALA A 1 87 ? -6.911 -5.489 14.498 1.00 95.56 87 ALA A C 1
ATOM 687 O O . ALA A 1 87 ? -7.049 -5.570 15.711 1.00 95.56 87 ALA A O 1
ATOM 688 N N . MET A 1 88 ? -7.574 -4.576 13.774 1.00 93.56 88 MET A N 1
ATOM 689 C CA . MET A 1 88 ? -8.522 -3.600 14.348 1.00 93.56 88 MET A CA 1
ATOM 690 C C . MET A 1 88 ? -9.668 -4.244 15.148 1.00 93.56 88 MET A C 1
ATOM 692 O O . MET A 1 88 ? -10.365 -3.556 15.886 1.00 93.56 88 MET A O 1
ATOM 696 N N . LYS A 1 89 ? -9.912 -5.548 14.975 1.00 92.69 89 LYS A N 1
ATOM 697 C CA . LYS A 1 89 ? -10.967 -6.307 15.669 1.00 92.69 89 LYS A CA 1
ATOM 698 C C . LYS A 1 89 ? -10.464 -6.990 16.943 1.00 92.69 89 LYS A C 1
ATOM 700 O O . LYS A 1 89 ? -11.229 -7.699 17.593 1.00 92.69 89 LYS A O 1
ATOM 705 N N . LEU A 1 90 ? -9.180 -6.847 17.255 1.00 92.44 90 LEU A N 1
ATOM 706 C CA . LEU A 1 90 ? -8.512 -7.467 18.391 1.00 92.44 90 LEU A CA 1
ATOM 707 C C . LEU A 1 90 ? -8.123 -6.385 19.402 1.00 92.44 90 LEU A C 1
ATOM 709 O O . LEU A 1 90 ? -7.886 -5.238 19.040 1.00 92.44 90 LEU A O 1
ATOM 713 N N . HIS A 1 91 ? -8.045 -6.761 20.677 1.00 90.06 91 HIS A N 1
ATOM 714 C CA . HIS A 1 91 ? -7.527 -5.875 21.713 1.00 90.06 91 HIS A CA 1
ATOM 715 C C . HIS A 1 91 ? -5.994 -5.832 21.658 1.00 90.06 91 HIS A C 1
ATOM 717 O O . HIS A 1 91 ? -5.351 -6.884 21.693 1.00 90.06 91 HIS A O 1
ATOM 723 N N . GLY A 1 92 ? -5.419 -4.631 21.632 1.00 89.56 92 GLY A N 1
ATOM 724 C CA . GLY A 1 92 ? -3.976 -4.405 21.699 1.00 89.56 92 GLY A CA 1
ATOM 725 C C . GLY A 1 92 ? -3.520 -3.222 20.849 1.00 89.56 92 GLY A C 1
ATOM 726 O O . GLY A 1 92 ? -4.320 -2.593 20.160 1.00 89.56 92 GLY A O 1
ATOM 727 N N . ASP A 1 93 ? -2.216 -2.961 20.888 1.00 90.50 93 ASP A N 1
ATOM 728 C CA . ASP A 1 93 ? -1.590 -1.844 20.183 1.00 90.50 93 ASP A CA 1
ATOM 729 C C . ASP A 1 93 ? -0.960 -2.269 18.854 1.00 90.50 93 ASP A C 1
ATOM 731 O O . ASP A 1 93 ? -0.533 -3.411 18.659 1.00 90.50 93 ASP A O 1
ATOM 735 N N . PHE A 1 94 ? -0.834 -1.305 17.943 1.00 93.06 94 PHE A N 1
ATOM 736 C CA . PHE A 1 94 ? -0.078 -1.467 16.707 1.00 93.06 94 PHE A CA 1
ATOM 737 C C . PHE A 1 94 ? 1.371 -1.027 16.898 1.00 93.06 94 PHE A C 1
ATOM 739 O O . PHE A 1 94 ? 1.643 0.072 17.376 1.00 93.06 94 PHE A O 1
ATOM 746 N N . VAL A 1 95 ? 2.309 -1.858 16.441 1.00 95.00 95 VAL A N 1
ATOM 747 C CA . VAL A 1 95 ? 3.7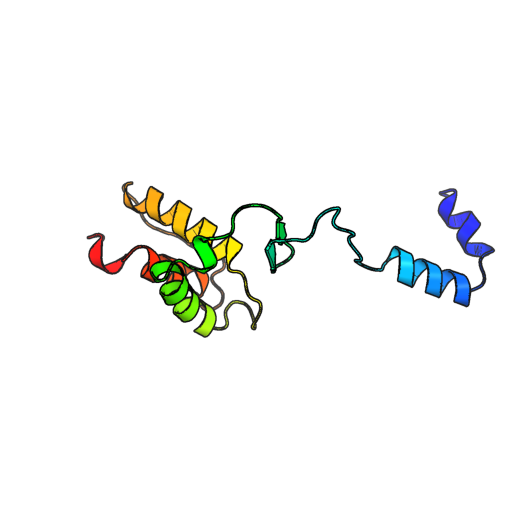42 -1.541 16.435 1.00 95.00 95 VAL A CA 1
ATOM 748 C C . VAL A 1 95 ? 4.309 -1.791 15.040 1.00 95.00 95 VAL A C 1
ATOM 750 O O . VAL A 1 95 ? 4.222 -2.901 14.518 1.00 95.00 95 VAL A O 1
ATOM 753 N N . GLU A 1 96 ? 4.924 -0.767 14.444 1.00 95.56 96 GLU A N 1
ATOM 754 C CA . GLU A 1 96 ? 5.760 -0.907 13.248 1.00 95.56 96 GLU A CA 1
ATOM 755 C C . GLU A 1 96 ? 7.235 -0.752 13.637 1.00 95.56 96 GLU A C 1
ATOM 757 O O . GLU A 1 96 ? 7.655 0.278 14.165 1.00 95.56 96 GLU A O 1
ATOM 762 N N . CYS A 1 97 ? 8.044 -1.771 13.347 1.00 95.50 97 CYS A N 1
ATOM 763 C CA . CYS A 1 97 ? 9.488 -1.734 13.561 1.00 95.50 97 CYS A CA 1
ATOM 764 C C . CYS A 1 97 ? 10.202 -1.329 12.266 1.00 95.50 97 CYS A C 1
ATOM 766 O O . CYS A 1 97 ? 10.055 -1.996 11.245 1.00 95.50 97 CYS A O 1
ATOM 768 N N . GLY A 1 98 ? 11.029 -0.280 12.320 1.00 94.88 98 GLY A N 1
ATOM 769 C CA . GLY A 1 98 ? 11.775 0.197 11.148 1.00 94.88 98 GLY A CA 1
ATOM 770 C C . GLY A 1 98 ? 10.941 1.078 10.215 1.00 94.88 98 GLY A C 1
ATOM 771 O O . GLY A 1 98 ? 10.831 0.806 9.025 1.00 94.88 98 GLY A O 1
ATOM 772 N N . VAL A 1 99 ? 10.395 2.167 10.757 1.00 95.31 99 VAL A N 1
ATOM 773 C CA . VAL A 1 99 ? 9.405 3.027 10.082 1.00 95.31 99 VAL A CA 1
ATOM 774 C C . VAL A 1 99 ? 9.974 3.958 9.004 1.00 95.31 99 VAL A C 1
ATOM 776 O O . VAL A 1 99 ? 9.225 4.506 8.197 1.00 95.31 99 VAL A O 1
ATOM 779 N N . ASN A 1 100 ? 11.290 4.195 8.991 1.00 96.00 100 ASN A N 1
ATOM 780 C CA . ASN A 1 100 ? 11.911 5.288 8.232 1.00 96.00 100 ASN A CA 1
ATOM 781 C C . ASN A 1 100 ? 11.195 6.636 8.494 1.00 96.00 100 ASN A C 1
ATOM 783 O O . ASN A 1 100 ? 11.279 7.146 9.608 1.00 96.00 100 ASN A O 1
ATOM 787 N N . ARG A 1 101 ? 10.464 7.196 7.516 1.00 97.69 101 ARG A N 1
ATOM 788 C CA . ARG A 1 101 ? 9.663 8.431 7.657 1.00 97.69 101 ARG A CA 1
ATOM 789 C C . ARG A 1 101 ? 8.170 8.153 7.902 1.00 97.69 101 ARG A C 1
ATOM 791 O O . ARG A 1 101 ? 7.346 9.043 7.719 1.00 97.69 101 ARG A O 1
ATOM 798 N N . GLY A 1 102 ? 7.811 6.927 8.286 1.00 97.62 102 GLY A N 1
ATOM 799 C CA . GLY A 1 102 ? 6.455 6.538 8.687 1.00 97.62 102 GLY A CA 1
ATOM 800 C C . GLY A 1 102 ? 5.481 6.284 7.536 1.00 97.62 102 GLY A C 1
ATOM 801 O O . GLY A 1 102 ? 4.274 6.369 7.731 1.00 97.62 102 GLY A O 1
ATOM 802 N N . GLY A 1 103 ? 5.963 5.993 6.327 1.00 98.12 103 GLY A N 1
ATOM 803 C CA . GLY A 1 103 ? 5.098 5.858 5.150 1.00 98.12 103 GLY A CA 1
ATOM 804 C C . GLY A 1 103 ? 4.112 4.692 5.238 1.00 98.12 103 GLY A C 1
ATOM 805 O O . GLY A 1 103 ? 2.948 4.840 4.860 1.00 98.12 103 GLY A O 1
ATOM 806 N N . LEU A 1 104 ? 4.546 3.541 5.761 1.00 97.94 104 LEU A N 1
ATOM 807 C CA . LEU A 1 104 ? 3.676 2.377 5.929 1.00 97.94 104 LEU A CA 1
ATOM 808 C C . LEU A 1 104 ? 2.720 2.555 7.118 1.00 97.94 104 LEU A C 1
ATOM 810 O O . LEU A 1 104 ? 1.524 2.308 6.945 1.00 97.94 104 LEU A O 1
ATOM 814 N N . ALA A 1 105 ? 3.200 3.074 8.255 1.00 97.25 105 ALA A N 1
ATOM 815 C CA . ALA A 1 105 ? 2.368 3.499 9.384 1.00 97.25 105 ALA A CA 1
ATOM 816 C C . ALA A 1 105 ? 1.254 4.445 8.934 1.00 97.25 105 ALA A C 1
ATOM 818 O O . ALA A 1 105 ? 0.081 4.151 9.145 1.00 97.25 105 ALA A O 1
ATOM 819 N N . LEU A 1 106 ? 1.594 5.545 8.253 1.00 98.00 106 LEU A N 1
ATOM 820 C CA . LEU A 1 106 ? 0.613 6.539 7.817 1.00 98.00 106 LEU A CA 1
ATOM 821 C C . LEU A 1 106 ? -0.395 5.950 6.824 1.00 98.00 106 LEU A C 1
ATOM 823 O O . LEU A 1 106 ? -1.591 6.213 6.947 1.00 98.00 106 LEU A O 1
ATOM 827 N N . THR A 1 107 ? 0.067 5.121 5.880 1.00 98.50 107 THR A N 1
ATOM 828 C CA . THR A 1 107 ? -0.831 4.394 4.968 1.00 98.50 107 THR A CA 1
ATOM 829 C C . THR A 1 107 ? -1.821 3.540 5.760 1.00 98.50 107 THR A C 1
ATOM 831 O O . THR A 1 107 ? -3.021 3.590 5.512 1.00 98.50 107 THR A O 1
ATOM 834 N N . THR A 1 108 ? -1.331 2.788 6.743 1.00 97.75 108 THR A N 1
ATOM 835 C CA . THR A 1 108 ? -2.142 1.872 7.554 1.00 97.75 108 THR A CA 1
ATOM 836 C C . THR A 1 108 ? -3.152 2.627 8.417 1.00 97.75 108 THR A 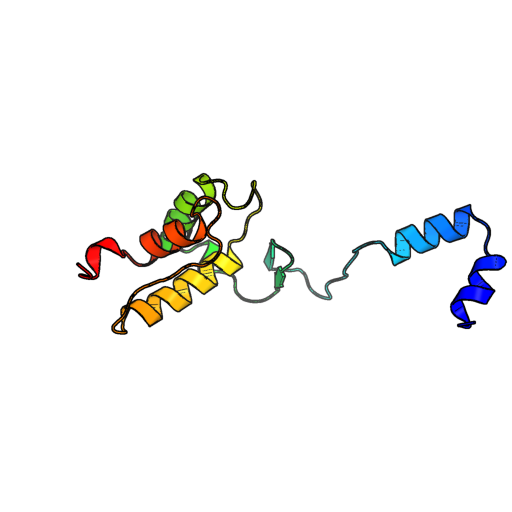C 1
ATOM 838 O O . THR A 1 108 ? -4.334 2.283 8.412 1.00 97.75 108 THR A O 1
ATOM 841 N N . ILE A 1 109 ? -2.712 3.696 9.085 1.00 96.69 109 ILE A N 1
ATOM 842 C CA . ILE A 1 109 ? -3.550 4.578 9.908 1.00 96.69 109 ILE A CA 1
ATOM 843 C C . ILE A 1 109 ? -4.696 5.155 9.071 1.00 96.69 109 ILE A C 1
ATOM 845 O O . ILE A 1 109 ? -5.867 5.025 9.428 1.00 96.69 109 ILE A O 1
ATOM 849 N N . LYS A 1 110 ? -4.374 5.732 7.905 1.00 97.62 110 LYS A N 1
ATOM 850 C CA . LYS A 1 110 ? -5.376 6.327 7.009 1.00 97.62 110 LYS A CA 1
ATOM 851 C C . LYS A 1 110 ? -6.313 5.290 6.401 1.00 97.62 110 LYS A C 1
ATOM 853 O O . LYS A 1 110 ? -7.502 5.559 6.261 1.00 97.62 110 LYS A O 1
ATOM 858 N N . TYR A 1 111 ? -5.807 4.114 6.039 1.00 98.00 111 TYR A N 1
ATOM 859 C CA . TYR A 1 111 ? -6.629 3.065 5.440 1.00 98.00 111 TYR A CA 1
ATOM 860 C C . TYR A 1 111 ? -7.615 2.445 6.434 1.00 98.00 111 TYR A C 1
ATOM 862 O O . TYR A 1 111 ? -8.729 2.081 6.058 1.00 98.00 111 TYR A O 1
ATOM 870 N N . THR A 1 112 ? -7.222 2.312 7.697 1.00 96.00 112 THR A N 1
ATOM 871 C CA . THR A 1 112 ? -8.063 1.699 8.736 1.00 96.00 112 THR A CA 1
ATOM 872 C C . THR A 1 112 ? -9.006 2.681 9.422 1.00 96.00 112 THR A C 1
ATOM 874 O O . THR A 1 112 ? -9.848 2.233 10.192 1.00 96.00 112 THR A O 1
ATOM 877 N N . ASP A 1 113 ? -8.914 3.981 9.111 1.00 93.56 113 ASP A N 1
ATOM 878 C CA . ASP A 1 113 ? -9.570 5.043 9.885 1.00 93.56 113 ASP A CA 1
ATOM 879 C C . ASP A 1 113 ? -9.220 4.928 11.384 1.00 93.56 113 ASP A C 1
ATOM 881 O O . ASP A 1 113 ? -10.102 4.968 12.241 1.00 93.56 113 ASP A O 1
ATOM 885 N N . PHE A 1 114 ? -7.933 4.735 11.695 1.00 89.19 114 PHE A N 1
ATOM 886 C CA . PHE A 1 114 ? -7.435 4.414 13.043 1.00 89.19 114 PHE A CA 1
ATOM 887 C C . PHE A 1 114 ? -7.926 5.397 14.115 1.00 89.19 114 PHE A C 1
ATOM 889 O O . PHE A 1 114 ? -8.321 5.015 15.208 1.00 89.19 114 PHE A O 1
ATOM 896 N N . ASP A 1 115 ? -7.990 6.676 13.766 1.00 83.38 115 ASP A N 1
ATOM 897 C CA . ASP A 1 115 ? -8.481 7.771 14.599 1.00 83.38 115 ASP A CA 1
ATOM 898 C C . ASP A 1 115 ? -9.953 7.610 15.042 1.00 83.38 115 ASP A C 1
ATOM 900 O O . ASP A 1 115 ? -10.382 8.234 16.010 1.00 83.38 115 ASP A O 1
ATOM 904 N N . LYS A 1 116 ? -10.734 6.747 14.382 1.00 81.56 116 LYS A N 1
ATOM 905 C CA . LYS A 1 116 ? -12.138 6.457 14.720 1.00 81.56 116 LYS A CA 1
ATOM 906 C C . LYS A 1 116 ? -12.322 5.146 15.482 1.00 81.56 116 LYS A C 1
ATOM 908 O O . LYS A 1 116 ? -13.455 4.816 15.829 1.00 81.56 116 LYS A O 1
ATOM 913 N N . SER A 1 117 ? -11.258 4.380 15.727 1.00 69.81 117 SER A N 1
ATOM 914 C CA . SER A 1 117 ? -11.377 3.035 16.299 1.00 69.81 117 SER A CA 1
ATOM 915 C C . SER A 1 117 ? -11.465 2.995 17.826 1.00 69.81 117 SER A C 1
ATOM 917 O O . SER A 1 117 ? -11.639 1.918 18.385 1.00 69.81 117 SER A O 1
ATOM 919 N N . GLY A 1 118 ? -11.369 4.143 18.503 1.00 61.41 118 GLY A N 1
ATOM 920 C CA . GLY A 1 118 ? -11.630 4.252 19.941 1.00 61.41 118 GLY A CA 1
ATOM 921 C C . GLY A 1 118 ? -10.510 3.756 20.862 1.00 61.41 118 GLY A C 1
ATOM 922 O O . GLY A 1 118 ? -10.763 3.586 22.051 1.00 61.41 118 GLY A O 1
ATOM 923 N N . PHE A 1 119 ? -9.292 3.550 20.351 1.00 56.38 119 PHE A N 1
ATOM 924 C CA . PHE A 1 119 ? -8.109 3.364 21.195 1.00 56.38 119 PHE A CA 1
ATOM 925 C C . PHE A 1 119 ? -7.631 4.747 21.673 1.00 56.38 119 PHE A C 1
ATOM 927 O O . PHE A 1 119 ? -7.029 5.489 20.898 1.00 56.38 119 PHE A O 1
ATOM 934 N N . ASN A 1 120 ? -7.974 5.101 22.916 1.00 44.66 120 ASN A N 1
ATOM 935 C CA . ASN A 1 120 ? -7.401 6.217 23.680 1.00 44.66 120 ASN A CA 1
ATOM 936 C C . ASN A 1 120 ? -6.484 5.660 24.765 1.00 44.66 120 ASN A C 1
ATOM 938 O O . ASN A 1 120 ? -6.911 4.674 25.409 1.00 44.66 120 ASN A O 1
#

Foldseek 3Di:
DPPVVVVLVPDDPVRSVVVCCVVVPPDDDDPDDFPDDFDNDTHNDDDCCCVDPQLVVLLVVLVVLCQVVNGDDSVVLVVLLVVLLVCLVDDDDDDDDPCRSNSSVSSNCSSNVVVPSPDD

Sequence (120 aa):
MKPIEMAKRFVPRPIRVLANKLLNSRLRILPFPPVYCQDGLASGHNCDFLHDKKFAAAYKAGFETNSSAGVHVHWRSHVACWAASHAMKLHGDFVECGVNRGGLALTTIKYTDFDKSGFN

Secondary structure (DSSP, 8-state):
--HHHHHTTTS-HHHHHHHHHHHT------SS--SEEETTEEESS--GGGG-HHHHHHHHHHHHTTTTTT---HHHHHHHHHHHHHHTTSSS----SS-TTTHHHHHHHHHHTGGGS---